Protein AF-A0A952RRU1-F1 (afdb_monomer_lite)

Sequence (116 aa):
MGDEDPDRGRRPGDLVLTGDAFGLGVSELVARGALDLVRRIGAEVVVLDSISALFNPRPPETIVRSLVFFLVNALEDRGLTVIITAEAPADYSRPTVLGAEDYVCDLVLVLRNVTP

Structure (mmCIF, N/CA/C/O backbone):
data_AF-A0A952RRU1-F1
#
_entry.id   AF-A0A952RRU1-F1
#
loop_
_atom_site.group_PDB
_atom_site.id
_atom_site.type_symbol
_atom_site.label_atom_id
_atom_site.label_alt_id
_atom_site.label_comp_id
_atom_site.label_asym_id
_atom_site.label_entity_id
_atom_site.label_seq_id
_atom_site.pdbx_PDB_ins_code
_atom_site.Cartn_x
_atom_site.Cartn_y
_atom_site.Cartn_z
_atom_site.occupancy
_atom_site.B_iso_or_equiv
_atom_site.auth_seq_id
_atom_site.auth_comp_id
_atom_site.auth_asym_id
_atom_site.auth_atom_id
_atom_site.pdbx_PDB_model_num
ATOM 1 N N . MET A 1 1 ? -30.679 14.210 -12.244 1.00 41.97 1 MET A N 1
ATOM 2 C CA . MET A 1 1 ? -29.237 14.471 -12.096 1.00 41.97 1 MET A CA 1
ATOM 3 C C . MET A 1 1 ? -28.989 14.479 -10.5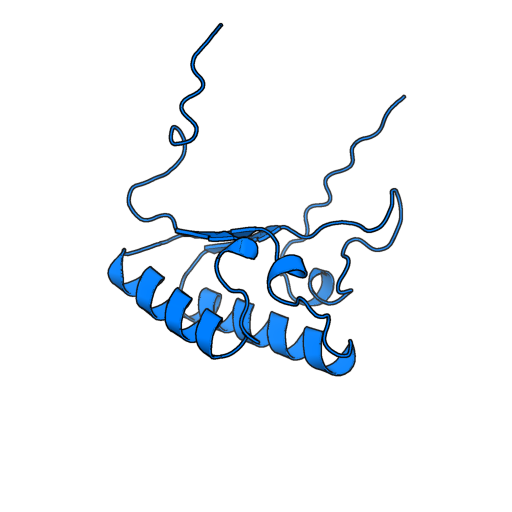98 1.00 41.97 1 MET A C 1
ATOM 5 O O . MET A 1 1 ? -29.318 15.467 -9.958 1.00 41.97 1 MET A O 1
ATOM 9 N N . GLY A 1 2 ? -28.688 13.314 -10.023 1.00 46.03 2 GLY A N 1
ATOM 10 C CA . GLY A 1 2 ? -28.492 13.191 -8.579 1.00 46.03 2 GLY A CA 1
ATOM 11 C C . GLY A 1 2 ? -27.144 13.792 -8.223 1.00 46.03 2 GLY A C 1
ATOM 12 O O . GLY A 1 2 ? -26.155 13.456 -8.863 1.00 46.03 2 GLY A O 1
ATOM 13 N N . ASP A 1 3 ? -27.150 14.714 -7.274 1.00 51.16 3 ASP A N 1
ATOM 14 C CA . ASP A 1 3 ? -25.955 15.261 -6.649 1.00 51.16 3 ASP A CA 1
ATOM 15 C C . ASP A 1 3 ? -25.338 14.127 -5.813 1.00 51.16 3 ASP A C 1
ATOM 17 O O . ASP A 1 3 ? -25.864 13.754 -4.760 1.00 51.16 3 ASP A O 1
ATOM 21 N N . GLU A 1 4 ? -24.327 13.454 -6.363 1.00 53.00 4 GLU A N 1
ATOM 22 C CA . GLU A 1 4 ? -23.562 12.450 -5.631 1.00 53.00 4 GLU A CA 1
ATOM 23 C C . GLU A 1 4 ? -22.577 13.193 -4.738 1.00 53.00 4 GLU A C 1
ATOM 25 O O . GLU A 1 4 ? -21.511 13.610 -5.178 1.00 53.00 4 GLU A O 1
ATOM 30 N N . ASP A 1 5 ? -22.981 13.396 -3.485 1.00 51.88 5 ASP A N 1
ATOM 31 C CA . ASP A 1 5 ? -22.107 13.886 -2.426 1.00 51.88 5 ASP A CA 1
ATOM 32 C C . ASP A 1 5 ? -20.862 12.974 -2.333 1.00 51.88 5 ASP A C 1
ATOM 34 O O . ASP A 1 5 ? -20.999 11.803 -1.950 1.00 51.88 5 ASP A O 1
ATOM 38 N N . PRO A 1 6 ? -19.659 13.463 -2.697 1.00 53.97 6 PRO A N 1
ATOM 39 C CA . PRO A 1 6 ? -18.444 12.652 -2.726 1.00 53.97 6 PRO A CA 1
ATOM 40 C C . PRO A 1 6 ? -18.001 12.203 -1.326 1.00 53.97 6 PRO A C 1
ATOM 42 O O . PRO A 1 6 ? -17.161 11.313 -1.210 1.00 53.97 6 PRO A O 1
ATOM 45 N N . ASP A 1 7 ? -18.574 12.779 -0.264 1.00 56.69 7 ASP A N 1
ATOM 46 C CA . ASP A 1 7 ? -18.197 12.516 1.128 1.00 56.69 7 ASP A CA 1
ATOM 47 C C . ASP A 1 7 ? -19.119 11.493 1.819 1.00 56.69 7 ASP A C 1
ATOM 49 O O . ASP A 1 7 ? -18.927 11.138 2.983 1.00 56.69 7 ASP A O 1
ATOM 53 N N . ARG A 1 8 ? -20.109 10.944 1.098 1.00 53.41 8 ARG A N 1
ATOM 54 C CA . ARG A 1 8 ? -21.177 10.085 1.649 1.00 53.41 8 ARG A CA 1
ATOM 55 C C . ARG A 1 8 ? -20.693 8.763 2.274 1.00 53.41 8 ARG A C 1
ATOM 57 O O . ARG A 1 8 ? -21.472 8.085 2.943 1.00 53.41 8 ARG A O 1
ATOM 64 N N . GLY A 1 9 ? -19.430 8.389 2.060 1.00 56.16 9 GLY A N 1
ATOM 65 C CA . GLY A 1 9 ? -18.788 7.206 2.645 1.00 56.16 9 GLY A CA 1
ATOM 66 C C . GLY A 1 9 ? -17.734 7.499 3.717 1.00 56.16 9 GLY A C 1
ATOM 67 O O . GLY A 1 9 ? -17.253 6.558 4.345 1.00 56.16 9 GLY A O 1
ATOM 68 N N . ARG A 1 10 ? -17.363 8.766 3.933 1.00 53.19 10 ARG A N 1
ATOM 69 C CA . ARG A 1 10 ? -16.255 9.134 4.815 1.00 53.19 10 ARG A CA 1
ATOM 70 C C . ARG A 1 10 ? -16.718 9.162 6.266 1.00 53.19 10 ARG A C 1
ATOM 72 O O . ARG A 1 10 ? -17.608 9.934 6.628 1.00 53.19 10 ARG A O 1
ATOM 79 N N . ARG A 1 11 ? -16.126 8.332 7.128 1.00 55.66 11 ARG A N 1
ATOM 80 C CA . ARG A 1 11 ? -16.368 8.452 8.569 1.00 55.66 11 ARG A CA 1
ATOM 81 C C . ARG A 1 11 ? -15.535 9.615 9.116 1.00 55.66 11 ARG A C 1
ATOM 83 O O . ARG A 1 11 ? -14.423 9.849 8.635 1.00 55.66 11 ARG A O 1
ATOM 90 N N . PRO A 1 12 ? -16.029 10.353 10.126 1.00 50.78 12 PRO A N 1
ATOM 91 C CA . PRO A 1 12 ? -15.203 11.310 10.855 1.00 50.78 12 PRO A CA 1
ATOM 92 C C . PRO A 1 12 ? -13.962 10.588 11.406 1.00 50.78 12 PRO A C 1
ATOM 94 O O . PRO A 1 12 ? -14.090 9.773 12.314 1.00 50.78 12 PRO A O 1
ATOM 97 N N . GLY A 1 13 ? -12.791 10.847 10.815 1.00 60.06 13 GLY A N 1
ATOM 98 C CA . GLY A 1 13 ? -11.528 10.182 11.157 1.00 60.06 13 GLY A CA 1
ATOM 99 C C . GLY A 1 13 ? -10.739 9.653 9.954 1.00 60.06 13 GLY A C 1
ATOM 100 O O . GLY A 1 13 ? -9.519 9.594 10.037 1.00 60.06 13 GLY A O 1
ATOM 101 N N . ASP A 1 14 ? -11.375 9.344 8.820 1.00 62.34 14 ASP A N 1
ATOM 102 C CA . ASP A 1 14 ? -10.683 8.695 7.692 1.00 62.34 14 ASP A CA 1
ATOM 103 C C . ASP A 1 14 ? -9.748 9.658 6.930 1.00 62.34 14 ASP A C 1
ATOM 105 O O . ASP A 1 14 ? -10.148 10.752 6.490 1.00 62.34 14 ASP A O 1
ATOM 109 N N . LEU A 1 15 ? -8.493 9.234 6.728 1.00 65.44 15 LEU A N 1
ATOM 110 C CA . LEU A 1 15 ? -7.478 10.011 6.012 1.00 65.44 15 LEU A CA 1
ATOM 111 C C . LEU A 1 15 ? -7.236 9.467 4.608 1.00 65.44 15 LEU A C 1
ATOM 113 O O . LEU A 1 15 ? -6.822 8.324 4.442 1.00 65.44 15 LEU A O 1
ATOM 117 N N . VAL A 1 16 ? -7.404 10.335 3.613 1.00 62.56 16 VAL A N 1
ATOM 118 C CA . VAL A 1 16 ? -6.995 10.084 2.230 1.00 62.56 16 VAL A CA 1
ATOM 119 C C . VAL A 1 16 ? -5.790 10.970 1.935 1.00 62.56 16 VAL A C 1
ATOM 121 O O . VAL A 1 16 ? -5.841 12.178 2.181 1.00 62.56 16 VAL A O 1
ATOM 124 N N . LEU A 1 17 ? -4.702 10.375 1.451 1.00 62.66 17 LEU A N 1
ATOM 125 C CA . LEU A 1 17 ? -3.491 11.077 1.036 1.00 62.66 17 LEU A CA 1
ATOM 126 C C . LEU A 1 17 ? -3.310 10.920 -0.472 1.00 62.66 17 LEU A C 1
ATOM 128 O O . LEU A 1 17 ? -3.132 9.801 -0.952 1.00 62.66 17 LEU A O 1
ATOM 132 N N . THR A 1 18 ? -3.309 12.048 -1.185 1.00 57.28 18 THR A N 1
ATOM 133 C CA . THR A 1 18 ? -3.140 12.107 -2.642 1.00 57.28 18 THR A CA 1
ATOM 134 C C . THR A 1 18 ? -1.797 12.734 -3.006 1.00 57.28 18 THR A C 1
ATOM 136 O O . THR A 1 18 ? -1.352 13.699 -2.380 1.00 57.28 18 THR A O 1
ATOM 139 N N . GLY A 1 19 ? -1.099 12.142 -3.980 1.00 49.88 19 GLY A N 1
ATOM 140 C CA . GLY A 1 19 ? 0.292 12.483 -4.305 1.00 49.88 19 GLY A CA 1
ATO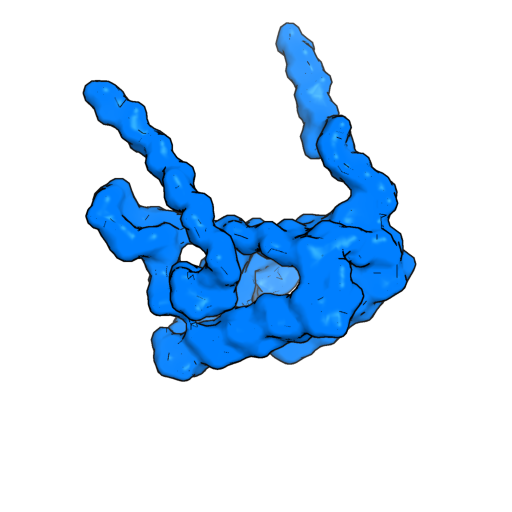M 141 C C . GLY A 1 19 ? 0.510 13.854 -4.959 1.00 49.88 19 GLY A C 1
ATOM 142 O O . GLY A 1 19 ? 1.646 14.318 -5.020 1.00 49.88 19 GLY A O 1
ATOM 143 N N . ASP A 1 20 ? -0.545 14.551 -5.385 1.00 47.03 20 ASP A N 1
ATOM 144 C CA . ASP A 1 20 ? -0.469 15.948 -5.837 1.00 47.03 20 ASP A CA 1
ATOM 145 C C . ASP A 1 20 ? -0.299 16.949 -4.676 1.00 47.03 20 ASP A C 1
ATOM 147 O O . ASP A 1 20 ? 0.153 18.076 -4.889 1.00 47.03 20 ASP A O 1
ATOM 151 N N . ALA A 1 21 ? -0.567 16.531 -3.436 1.00 43.84 21 ALA A N 1
ATOM 152 C CA . ALA A 1 21 ? -0.427 17.371 -2.250 1.00 43.84 21 ALA A CA 1
ATOM 153 C C . ALA A 1 21 ? 1.026 17.519 -1.751 1.00 43.84 21 ALA A C 1
ATOM 155 O O . ALA A 1 21 ? 1.302 18.396 -0.930 1.00 43.84 21 ALA A O 1
ATOM 156 N N . PHE A 1 22 ? 1.974 16.697 -2.226 1.00 45.16 22 PHE A N 1
ATOM 157 C CA . PHE A 1 22 ? 3.326 16.629 -1.654 1.00 45.16 22 PHE A CA 1
ATOM 158 C C . PHE A 1 22 ? 4.427 16.520 -2.718 1.00 45.16 22 PHE A C 1
ATOM 160 O O . PHE A 1 22 ? 5.125 15.517 -2.829 1.00 45.16 22 PHE A O 1
ATOM 167 N N . GLY A 1 23 ? 4.643 17.601 -3.469 1.00 41.38 23 GLY A N 1
ATOM 168 C CA . GLY A 1 23 ? 5.728 17.735 -4.452 1.00 41.38 23 GLY A CA 1
ATOM 169 C C . GLY A 1 23 ? 7.143 17.904 -3.870 1.00 41.38 23 GLY A C 1
ATOM 170 O O . GLY A 1 23 ? 7.891 18.748 -4.355 1.00 41.38 23 GLY A O 1
ATOM 171 N N . LEU A 1 24 ? 7.535 17.161 -2.829 1.00 39.25 24 LEU A N 1
ATOM 172 C CA . LEU A 1 24 ? 8.864 17.285 -2.208 1.00 39.25 24 LEU A CA 1
ATOM 173 C C . LEU A 1 24 ? 9.398 15.934 -1.726 1.00 39.25 24 LEU A C 1
ATOM 175 O O . LEU A 1 24 ? 9.016 15.525 -0.648 1.00 39.25 24 LEU A O 1
ATOM 179 N N . GLY A 1 25 ? 10.304 15.287 -2.473 1.00 50.75 25 GLY A N 1
ATOM 180 C CA . GLY A 1 25 ? 11.139 14.128 -2.074 1.00 50.75 25 GLY A CA 1
ATOM 181 C C . GLY A 1 25 ? 10.784 13.457 -0.737 1.00 50.75 25 GLY A C 1
ATOM 182 O O . GLY A 1 25 ? 11.374 13.760 0.301 1.00 50.75 25 GLY A O 1
ATOM 183 N N . VAL A 1 26 ? 9.785 12.572 -0.763 1.00 49.72 26 VAL A N 1
ATOM 184 C CA . VAL A 1 26 ? 8.963 12.239 0.405 1.00 49.72 26 VAL A CA 1
ATOM 185 C C . VAL A 1 26 ? 8.964 10.750 0.723 1.00 49.72 26 VAL A C 1
ATOM 187 O O . VAL A 1 26 ? 8.195 9.962 0.188 1.00 49.72 26 VAL A O 1
ATOM 190 N N . SER A 1 27 ? 9.779 10.355 1.693 1.00 52.59 27 SER A N 1
ATOM 191 C CA . SER A 1 27 ? 9.502 9.114 2.428 1.00 52.59 27 SER A CA 1
ATOM 192 C C . SER A 1 27 ? 9.505 9.361 3.926 1.00 52.59 27 SER A C 1
ATOM 194 O O . SER A 1 27 ? 8.574 8.951 4.605 1.00 52.59 27 SER A O 1
ATOM 196 N N . GLU A 1 28 ? 10.447 10.154 4.445 1.00 48.66 28 GLU A N 1
ATOM 197 C CA . GLU A 1 28 ? 10.484 10.458 5.879 1.00 48.66 28 GLU A CA 1
ATOM 198 C C . GLU A 1 28 ? 9.526 11.593 6.291 1.00 48.66 28 GLU A C 1
ATOM 200 O O . GLU A 1 28 ? 8.875 11.494 7.330 1.00 48.66 28 GLU A O 1
ATOM 205 N N . LEU A 1 29 ? 9.363 12.638 5.465 1.00 50.56 29 LEU A N 1
ATOM 206 C CA . LEU A 1 29 ? 8.448 13.751 5.761 1.00 50.56 29 LEU A CA 1
ATOM 207 C C . LEU A 1 29 ? 6.975 13.378 5.544 1.00 50.56 29 LEU A C 1
ATOM 209 O O . LEU A 1 29 ? 6.136 13.770 6.349 1.00 50.56 29 LEU A O 1
ATOM 213 N N . VAL A 1 30 ? 6.661 12.597 4.503 1.00 60.22 30 VAL A N 1
ATOM 214 C CA . VAL A 1 30 ? 5.291 12.109 4.261 1.00 60.22 30 VAL A CA 1
ATOM 215 C C . VAL A 1 30 ? 4.918 11.078 5.302 1.00 60.22 30 VAL A C 1
ATOM 217 O O . VAL A 1 30 ? 3.840 11.206 5.862 1.00 60.22 30 VAL A O 1
ATOM 220 N N . ALA A 1 31 ? 5.808 10.141 5.656 1.00 58.28 31 ALA A N 1
ATOM 221 C CA . ALA A 1 31 ? 5.533 9.237 6.764 1.00 58.28 31 ALA A CA 1
ATOM 222 C C . ALA A 1 31 ? 5.312 10.035 8.054 1.00 58.28 31 ALA A C 1
ATOM 224 O O . ALA A 1 31 ? 4.256 9.917 8.654 1.00 58.28 31 ALA A O 1
ATOM 225 N N . ARG A 1 32 ? 6.225 10.924 8.472 1.00 61.81 32 ARG A N 1
ATOM 226 C CA . ARG A 1 32 ? 6.030 11.685 9.722 1.00 61.81 32 ARG A CA 1
ATOM 227 C C . ARG A 1 32 ? 4.787 12.576 9.702 1.00 61.81 32 ARG A C 1
ATOM 229 O O . ARG A 1 32 ? 4.007 12.523 10.644 1.00 61.81 32 ARG A O 1
ATOM 236 N N . GLY A 1 33 ? 4.572 13.338 8.632 1.00 66.19 33 GLY A N 1
ATOM 237 C CA . GLY A 1 33 ? 3.413 14.219 8.487 1.00 66.19 33 GLY A CA 1
ATOM 238 C C . GLY A 1 33 ? 2.091 13.453 8.450 1.00 66.19 33 GLY A C 1
ATOM 239 O O . GLY A 1 33 ? 1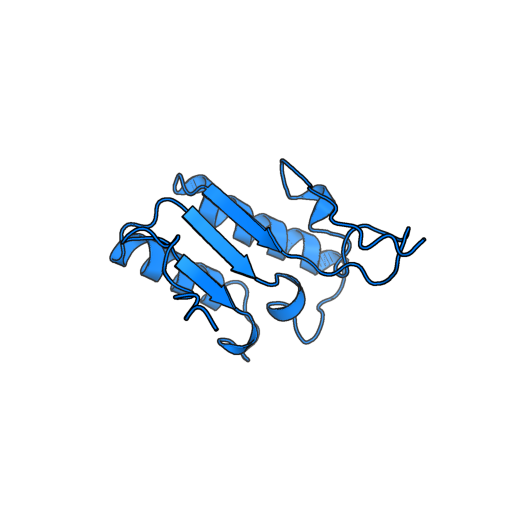.150 13.835 9.142 1.00 66.19 33 GLY A O 1
ATOM 240 N N . ALA A 1 34 ? 2.033 12.341 7.713 1.00 63.84 34 ALA A N 1
ATOM 241 C CA . ALA A 1 34 ? 0.877 11.451 7.693 1.00 63.84 34 ALA A CA 1
ATOM 242 C C . ALA A 1 34 ? 0.635 10.832 9.069 1.00 63.84 34 ALA A C 1
ATOM 244 O O . ALA A 1 34 ? -0.481 10.877 9.566 1.00 63.84 34 ALA A O 1
ATOM 245 N N . LEU A 1 35 ? 1.670 10.304 9.723 1.00 65.94 35 LEU A N 1
ATOM 246 C CA . LEU A 1 35 ? 1.549 9.637 11.022 1.00 65.94 35 LEU A CA 1
ATOM 247 C C . LEU A 1 35 ? 1.115 10.616 12.125 1.00 65.94 35 LEU A C 1
ATOM 249 O O . LEU A 1 35 ? 0.299 10.256 12.975 1.00 65.94 35 LEU A O 1
ATOM 253 N N . ASP A 1 36 ? 1.620 11.852 12.108 1.00 71.25 36 ASP A N 1
ATOM 254 C CA . ASP A 1 36 ? 1.200 12.907 13.035 1.00 71.25 36 ASP A CA 1
ATOM 255 C C . ASP A 1 36 ? -0.243 13.349 12.760 1.00 71.25 36 ASP A C 1
ATOM 257 O O . ASP A 1 36 ? -1.028 13.546 13.692 1.00 71.25 36 ASP A O 1
ATOM 261 N N . LEU A 1 37 ? -0.622 13.456 11.483 1.00 68.12 37 LEU A N 1
ATOM 262 C CA . LEU A 1 37 ? -1.979 13.799 11.075 1.00 68.12 37 LEU A CA 1
ATOM 263 C C . LEU A 1 37 ? -2.979 12.711 11.476 1.00 68.12 37 LEU A C 1
ATOM 265 O O . LEU A 1 37 ? -3.987 13.041 12.094 1.00 68.12 37 LEU A O 1
ATOM 269 N N . VAL A 1 38 ? -2.669 11.440 11.206 1.00 71.44 38 VAL A N 1
ATOM 270 C CA . VAL A 1 38 ? -3.475 10.268 11.582 1.00 71.44 38 VAL A CA 1
ATOM 271 C C . VAL A 1 38 ? -3.729 10.238 13.085 1.00 71.44 38 VAL A C 1
ATOM 273 O O . VAL A 1 38 ? -4.872 10.093 13.516 1.00 71.44 38 VAL A O 1
ATOM 276 N N . ARG A 1 39 ? -2.688 10.450 13.900 1.00 71.19 39 ARG A N 1
ATOM 277 C CA . ARG A 1 39 ? -2.837 10.512 15.361 1.00 71.19 39 ARG A CA 1
ATOM 278 C C . ARG A 1 39 ? -3.738 11.657 15.803 1.00 71.19 39 ARG A C 1
ATOM 280 O O . ARG A 1 39 ? -4.534 11.486 16.718 1.00 71.19 39 ARG A O 1
ATOM 287 N N . ARG A 1 40 ? -3.607 12.826 15.172 1.00 72.38 40 ARG A N 1
ATOM 288 C CA . ARG A 1 40 ? -4.376 14.021 15.536 1.00 72.38 40 ARG A CA 1
ATOM 289 C C . ARG A 1 40 ? -5.863 13.886 15.213 1.00 72.38 40 ARG A C 1
ATOM 291 O O . ARG A 1 40 ? -6.681 14.426 15.948 1.00 72.38 40 ARG A O 1
ATOM 298 N N . ILE A 1 41 ? -6.197 13.213 14.116 1.00 77.00 41 ILE A N 1
ATOM 299 C CA . ILE A 1 41 ? -7.586 13.042 13.662 1.00 77.00 41 ILE A CA 1
ATOM 300 C C . ILE A 1 41 ? -8.235 11.756 14.185 1.00 77.00 41 ILE A C 1
ATOM 302 O O . ILE A 1 41 ? -9.444 11.609 14.048 1.00 77.00 41 ILE A O 1
ATOM 306 N N . GLY A 1 42 ? -7.455 10.851 14.786 1.00 79.62 42 GLY A N 1
ATOM 307 C CA . GLY A 1 42 ? -7.950 9.567 15.279 1.00 79.62 42 GLY A CA 1
ATOM 308 C C . GLY A 1 42 ? -8.355 8.618 14.152 1.00 79.62 42 GLY A C 1
ATOM 309 O O . GLY A 1 42 ? -9.378 7.954 14.271 1.00 79.62 42 GLY A O 1
ATOM 310 N N . ALA A 1 43 ? -7.593 8.588 13.053 1.00 83.31 43 ALA A N 1
ATOM 311 C CA . ALA A 1 43 ? -7.919 7.713 11.930 1.00 83.31 43 ALA A CA 1
ATOM 312 C C . ALA A 1 43 ? -7.757 6.239 12.312 1.00 83.31 43 ALA A C 1
ATOM 314 O O . ALA A 1 43 ? -6.769 5.871 12.945 1.00 83.31 43 ALA A O 1
ATOM 315 N N . GLU A 1 44 ? -8.694 5.404 11.870 1.00 86.44 44 GLU A N 1
ATOM 316 C CA . GLU A 1 44 ? -8.594 3.937 11.927 1.00 86.44 44 GLU A CA 1
ATOM 317 C C . GLU A 1 44 ? -8.172 3.359 10.565 1.00 86.44 44 GLU A C 1
ATOM 319 O O . GLU A 1 44 ? -7.561 2.290 10.489 1.00 86.44 44 GLU A O 1
ATOM 324 N N . VAL A 1 45 ? -8.465 4.096 9.485 1.00 87.69 45 VAL A N 1
ATOM 325 C CA . VAL A 1 45 ? -8.178 3.724 8.098 1.00 87.69 45 VAL A CA 1
ATOM 326 C C . VAL A 1 45 ? -7.428 4.853 7.391 1.00 87.69 45 VAL A C 1
ATOM 328 O O . VAL A 1 45 ? -7.771 6.033 7.518 1.00 87.69 45 VAL A O 1
ATOM 331 N N . VAL A 1 46 ? -6.406 4.481 6.620 1.00 85.44 46 VAL A N 1
ATOM 332 C CA . VAL A 1 46 ? -5.647 5.376 5.743 1.00 85.44 46 VAL A CA 1
ATOM 333 C C . VAL A 1 46 ? -5.732 4.872 4.311 1.00 85.44 46 VAL A C 1
ATOM 335 O O . VAL A 1 46 ? -5.418 3.716 4.040 1.00 85.44 46 VAL A O 1
ATOM 338 N N . VAL A 1 47 ? -6.108 5.755 3.389 1.00 87.94 47 VAL A N 1
ATOM 339 C CA . VAL A 1 47 ? -6.082 5.495 1.948 1.00 87.94 47 VAL A CA 1
ATOM 340 C C . VAL A 1 47 ? -4.946 6.301 1.315 1.00 87.94 47 VAL A C 1
ATOM 342 O O . VAL A 1 47 ? -4.927 7.528 1.409 1.00 87.94 47 VAL A O 1
ATOM 345 N N . LEU A 1 48 ? -3.993 5.619 0.683 1.00 84.75 48 LEU A N 1
ATOM 346 C CA . LEU A 1 48 ? -2.909 6.212 -0.101 1.00 84.75 48 LEU A CA 1
ATOM 347 C C . LEU A 1 48 ? -3.262 6.109 -1.589 1.00 84.75 48 LEU A C 1
ATOM 349 O O . LEU A 1 48 ? -3.225 5.010 -2.142 1.00 84.75 48 LEU A O 1
ATOM 353 N N . ASP A 1 49 ? -3.601 7.230 -2.229 1.00 84.69 49 ASP A N 1
ATOM 354 C CA . ASP A 1 49 ? -4.115 7.256 -3.604 1.00 84.69 49 ASP A CA 1
ATOM 355 C C . ASP A 1 49 ? -3.418 8.314 -4.485 1.00 84.69 49 ASP A C 1
ATOM 357 O O . ASP A 1 49 ? -3.745 9.491 -4.411 1.00 84.69 49 ASP A O 1
ATOM 361 N N . SER A 1 50 ? -2.425 8.004 -5.319 1.00 80.25 50 SER A N 1
ATOM 362 C CA . SER A 1 50 ? -1.789 6.707 -5.551 1.00 80.25 50 SER A CA 1
ATOM 363 C C . SER A 1 50 ? -0.366 6.662 -5.011 1.00 80.25 50 SER A C 1
ATOM 365 O O . SER A 1 50 ? 0.337 7.672 -4.897 1.00 80.25 50 SER A O 1
ATOM 367 N N . ILE A 1 51 ? 0.097 5.453 -4.706 1.00 80.69 51 ILE A N 1
ATOM 368 C CA . ILE A 1 51 ? 1.472 5.227 -4.262 1.00 80.69 51 ILE A CA 1
ATOM 369 C C . ILE A 1 51 ? 2.488 5.661 -5.322 1.00 80.69 51 ILE A C 1
ATOM 371 O O . ILE A 1 51 ? 3.522 6.222 -4.972 1.00 80.69 51 ILE A O 1
ATOM 375 N N . SER A 1 52 ? 2.186 5.498 -6.614 1.00 77.88 52 SER A N 1
ATOM 376 C CA . SER A 1 52 ? 3.073 5.925 -7.702 1.00 77.88 52 SER A CA 1
ATOM 377 C C . SER A 1 52 ? 3.322 7.430 -7.676 1.00 77.88 52 SER A C 1
ATOM 379 O O . SER A 1 52 ? 4.448 7.869 -7.914 1.00 77.88 52 SER A O 1
ATOM 381 N N . ALA A 1 53 ? 2.295 8.223 -7.353 1.00 77.06 53 ALA A N 1
ATOM 382 C CA . ALA A 1 53 ? 2.408 9.673 -7.283 1.00 77.06 53 ALA A CA 1
ATOM 383 C C . ALA A 1 53 ? 3.317 10.139 -6.129 1.00 77.06 53 ALA A C 1
ATOM 385 O O . ALA A 1 53 ? 4.023 11.136 -6.278 1.00 77.06 53 ALA A O 1
ATOM 386 N N . LEU A 1 54 ? 3.380 9.389 -5.020 1.00 75.94 54 LEU A N 1
ATOM 387 C CA . LEU A 1 54 ? 4.288 9.678 -3.899 1.00 75.94 54 LEU A CA 1
ATOM 388 C C . LEU A 1 54 ? 5.772 9.509 -4.263 1.00 75.94 54 LEU A C 1
ATOM 390 O O . LEU A 1 54 ? 6.639 10.124 -3.642 1.00 75.94 54 LEU A O 1
ATOM 394 N N . PHE A 1 55 ? 6.074 8.707 -5.283 1.00 74.81 55 PHE A N 1
ATOM 395 C CA . PHE A 1 55 ? 7.432 8.427 -5.742 1.00 74.81 55 PHE A CA 1
ATOM 396 C C . PHE A 1 55 ? 7.735 9.104 -7.083 1.00 74.81 55 PHE A C 1
ATOM 398 O O . PHE A 1 55 ? 8.342 8.494 -7.955 1.00 74.81 55 PHE A O 1
ATOM 405 N N . ASN A 1 56 ? 7.334 10.364 -7.267 1.00 71.38 56 ASN A N 1
ATOM 406 C CA . ASN A 1 56 ? 7.641 11.142 -8.470 1.00 71.38 56 ASN A CA 1
ATOM 407 C C . ASN A 1 56 ? 8.646 12.280 -8.160 1.00 71.38 56 ASN A C 1
ATOM 409 O O . ASN A 1 56 ? 8.328 13.152 -7.350 1.00 71.38 56 ASN A O 1
ATOM 413 N N . PRO A 1 57 ? 9.845 12.325 -8.781 1.00 70.81 57 PRO A N 1
ATOM 414 C CA . PRO A 1 57 ? 10.376 11.392 -9.778 1.00 70.81 57 PRO A CA 1
ATOM 415 C C . PRO A 1 57 ? 10.728 10.021 -9.190 1.00 70.81 57 PRO A C 1
ATOM 417 O O . PRO A 1 57 ? 11.152 9.910 -8.039 1.00 70.81 57 PRO A O 1
ATOM 420 N N . ARG A 1 58 ? 10.588 8.979 -10.020 1.00 75.50 58 ARG A N 1
ATOM 421 C CA . ARG A 1 58 ? 10.765 7.577 -9.618 1.00 75.50 58 ARG A CA 1
ATOM 422 C C . ARG A 1 58 ? 12.183 7.297 -9.099 1.00 75.50 58 ARG A C 1
ATOM 424 O O . ARG A 1 58 ? 13.134 7.447 -9.870 1.00 75.50 58 ARG A O 1
ATOM 431 N N . PRO A 1 59 ? 12.346 6.835 -7.841 1.00 74.31 59 PRO A N 1
ATOM 432 C CA . PRO A 1 59 ? 13.635 6.373 -7.339 1.00 74.31 59 PRO A CA 1
ATOM 433 C C . PRO A 1 59 ? 14.068 5.058 -8.012 1.00 74.31 59 PRO A C 1
ATOM 435 O O . PRO A 1 59 ? 13.244 4.357 -8.606 1.00 74.31 59 PRO A O 1
ATOM 438 N N . PRO A 1 60 ? 15.345 4.657 -7.875 1.00 80.31 60 PRO A N 1
ATOM 439 C CA . PRO A 1 60 ? 15.803 3.333 -8.291 1.00 80.31 60 PRO A CA 1
ATOM 440 C C . PRO A 1 60 ? 14.977 2.208 -7.648 1.00 80.31 60 PRO A C 1
ATOM 442 O O . PRO A 1 60 ? 14.698 2.254 -6.450 1.00 80.31 60 PRO A O 1
ATOM 445 N N . GLU A 1 61 ? 14.640 1.168 -8.416 1.00 76.44 61 GLU A N 1
ATOM 446 C CA . GLU A 1 61 ? 13.804 0.031 -7.976 1.00 76.44 61 GLU A CA 1
ATOM 447 C C . GLU A 1 61 ? 14.321 -0.627 -6.684 1.00 76.44 61 GLU A C 1
ATOM 449 O O . GLU A 1 61 ? 13.543 -0.957 -5.788 1.00 76.44 61 GLU A O 1
ATOM 454 N N . THR A 1 62 ? 15.647 -0.719 -6.539 1.00 74.50 62 THR A N 1
ATOM 455 C CA . THR A 1 62 ? 16.323 -1.262 -5.350 1.00 74.50 62 THR A CA 1
ATOM 456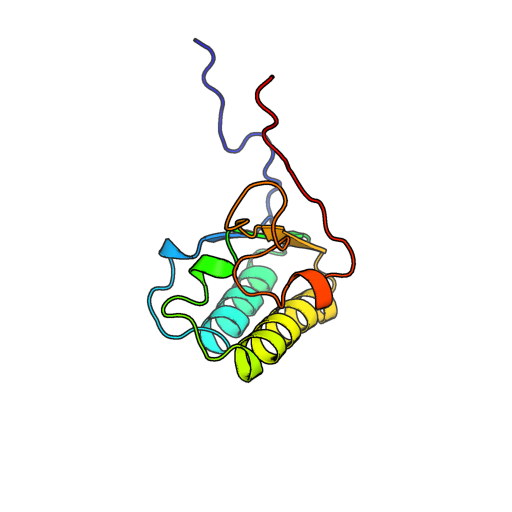 C C . THR A 1 62 ? 16.026 -0.488 -4.065 1.00 74.50 62 THR A C 1
ATOM 458 O O . THR A 1 62 ? 16.107 -1.058 -2.979 1.00 74.50 62 THR A O 1
ATOM 461 N N . ILE A 1 63 ? 15.680 0.797 -4.172 1.00 79.19 63 ILE A N 1
ATOM 462 C CA . ILE A 1 63 ? 15.367 1.673 -3.040 1.00 79.19 63 ILE A CA 1
ATOM 463 C C . ILE A 1 63 ? 13.852 1.750 -2.827 1.00 79.19 63 ILE A C 1
ATOM 465 O O . ILE A 1 63 ? 13.402 1.712 -1.683 1.00 79.19 63 ILE A O 1
ATOM 469 N N . VAL A 1 64 ? 13.063 1.807 -3.907 1.00 79.94 64 VAL A N 1
ATOM 470 C CA . VAL A 1 64 ? 11.598 1.962 -3.838 1.00 79.94 64 VAL A CA 1
ATOM 471 C C . VAL A 1 64 ? 10.951 0.886 -2.976 1.00 79.94 64 VAL A C 1
ATOM 473 O O . VAL A 1 64 ? 10.129 1.207 -2.124 1.00 79.94 64 VAL A O 1
ATOM 476 N N . ARG A 1 65 ? 11.375 -0.374 -3.120 1.00 81.88 65 ARG A N 1
ATOM 477 C CA . ARG A 1 65 ? 10.844 -1.474 -2.307 1.00 81.88 65 ARG A CA 1
ATOM 478 C C . ARG A 1 65 ? 11.016 -1.238 -0.810 1.00 81.88 65 ARG A C 1
ATOM 480 O O . ARG A 1 65 ? 10.071 -1.434 -0.054 1.00 81.88 65 ARG A O 1
ATOM 487 N N . SER A 1 66 ? 12.196 -0.793 -0.390 1.00 82.94 66 SER A N 1
ATOM 488 C CA . SER A 1 66 ? 12.463 -0.489 1.015 1.00 82.94 66 SER A CA 1
ATOM 489 C C . SER A 1 66 ? 11.615 0.686 1.496 1.00 82.94 66 SER A C 1
ATOM 491 O O . SER A 1 66 ? 11.072 0.630 2.591 1.00 82.94 66 SER A O 1
ATOM 493 N N . LEU A 1 67 ? 11.455 1.731 0.680 1.00 79.94 67 LEU A N 1
ATOM 494 C CA . LEU A 1 67 ? 10.667 2.909 1.051 1.00 79.94 67 LEU A CA 1
ATOM 495 C C . LEU A 1 67 ? 9.174 2.593 1.192 1.00 79.94 67 LEU A C 1
ATOM 497 O O . LEU A 1 67 ? 8.567 3.002 2.180 1.00 79.94 67 LEU A O 1
ATOM 501 N N . VAL A 1 68 ? 8.602 1.836 0.250 1.00 82.06 68 VAL A N 1
ATOM 502 C CA . VAL A 1 68 ? 7.212 1.364 0.330 1.00 82.06 68 VAL A CA 1
ATOM 503 C C . VAL A 1 68 ? 7.040 0.479 1.564 1.00 82.06 68 VAL A C 1
ATOM 505 O O . VAL A 1 68 ? 6.145 0.726 2.364 1.00 82.06 68 VAL A O 1
ATOM 508 N N . PHE A 1 69 ? 7.948 -0.476 1.790 1.00 84.75 69 PHE A N 1
ATOM 509 C CA . PHE A 1 69 ? 7.926 -1.330 2.979 1.00 84.75 69 PHE A CA 1
ATOM 510 C C . PHE A 1 69 ? 7.952 -0.524 4.282 1.00 84.75 69 PHE A C 1
ATOM 512 O O . PHE A 1 69 ? 7.129 -0.761 5.162 1.00 84.75 69 PHE A O 1
ATOM 519 N N . PHE A 1 70 ? 8.854 0.450 4.416 1.00 84.19 70 PHE A N 1
ATOM 520 C CA . PHE A 1 70 ? 8.930 1.270 5.625 1.00 84.19 70 PHE A CA 1
ATOM 521 C C . PHE A 1 70 ? 7.685 2.133 5.836 1.00 84.19 70 PHE A C 1
ATOM 523 O O . PHE A 1 70 ? 7.241 2.271 6.973 1.00 84.19 70 PHE A O 1
ATOM 530 N N . LEU A 1 71 ? 7.119 2.706 4.772 1.00 82.00 71 LEU A N 1
ATOM 531 C CA . LEU A 1 71 ? 5.903 3.514 4.861 1.00 82.00 71 LEU A CA 1
ATOM 532 C C . LEU A 1 71 ? 4.708 2.677 5.330 1.00 82.00 71 LEU A C 1
ATOM 534 O O . LEU A 1 71 ? 4.013 3.082 6.261 1.00 82.00 71 LEU A O 1
ATOM 538 N N . VAL A 1 72 ? 4.493 1.522 4.696 1.00 83.88 72 VAL A N 1
ATOM 539 C CA . VAL A 1 72 ? 3.358 0.636 4.981 1.00 83.88 72 VAL A CA 1
ATOM 540 C C . VAL A 1 72 ? 3.452 0.079 6.398 1.00 83.88 72 VAL A C 1
ATOM 542 O O . VAL A 1 72 ? 2.546 0.321 7.193 1.00 83.88 72 VAL A O 1
ATOM 545 N N . ASN A 1 73 ? 4.595 -0.505 6.778 1.00 85.62 73 ASN A N 1
ATOM 546 C CA . ASN A 1 73 ? 4.772 -1.024 8.139 1.00 85.62 73 ASN A CA 1
ATOM 547 C C . ASN A 1 73 ? 4.651 0.073 9.199 1.00 85.62 73 ASN A C 1
ATOM 549 O O . ASN A 1 73 ? 4.083 -0.157 10.257 1.00 85.62 73 ASN A O 1
ATOM 553 N N . ALA A 1 74 ? 5.138 1.294 8.944 1.00 83.25 74 ALA A N 1
ATOM 554 C CA . ALA A 1 74 ? 5.008 2.369 9.926 1.00 83.25 74 ALA A CA 1
ATOM 555 C C . ALA A 1 74 ? 3.541 2.752 10.200 1.00 83.25 74 ALA A C 1
ATOM 557 O O . ALA A 1 74 ? 3.222 3.193 11.312 1.00 83.25 74 ALA A O 1
ATOM 558 N N . LEU A 1 75 ? 2.662 2.622 9.205 1.00 83.31 75 LEU A N 1
ATOM 559 C CA . LEU A 1 75 ? 1.225 2.836 9.358 1.00 83.31 75 LEU A CA 1
ATOM 560 C C . LEU A 1 75 ? 0.567 1.637 10.062 1.00 83.31 75 LEU A C 1
ATOM 562 O O . LEU A 1 75 ? -0.164 1.834 11.033 1.00 83.31 75 LEU A O 1
ATOM 566 N N . GLU A 1 76 ? 0.888 0.414 9.642 1.00 85.75 76 GLU A N 1
ATOM 567 C CA . GLU A 1 76 ? 0.363 -0.831 10.224 1.00 85.75 76 GLU A CA 1
ATOM 568 C C . GLU A 1 76 ? 0.771 -1.021 11.695 1.00 85.75 76 GLU A C 1
ATOM 570 O O . GLU A 1 76 ? -0.080 -1.325 12.530 1.00 85.75 76 GLU A O 1
ATOM 575 N N . ASP A 1 77 ? 2.023 -0.715 12.062 1.00 86.06 77 ASP A N 1
ATOM 576 C CA . ASP A 1 77 ? 2.548 -0.758 13.442 1.00 86.06 77 ASP A CA 1
ATOM 577 C C . ASP A 1 77 ? 1.769 0.150 14.412 1.00 86.06 77 ASP A C 1
ATOM 579 O O . ASP A 1 77 ? 1.884 0.037 15.635 1.00 86.06 77 ASP A O 1
ATOM 583 N N . ARG A 1 78 ? 0.982 1.094 13.885 1.00 81.75 78 ARG A N 1
ATOM 584 C CA . ARG A 1 78 ? 0.111 1.982 14.668 1.00 81.75 78 ARG A CA 1
ATOM 585 C C . ARG A 1 78 ? -1.334 1.493 14.752 1.00 81.75 78 ARG A C 1
ATOM 587 O O . ARG A 1 78 ? -2.162 2.210 15.308 1.00 81.75 78 ARG A O 1
ATOM 594 N N . GLY A 1 79 ? -1.624 0.296 14.250 1.00 85.50 79 GLY A N 1
ATOM 595 C CA . GLY A 1 79 ? -2.953 -0.312 14.262 1.00 85.50 79 GLY A CA 1
ATOM 596 C C . GLY A 1 79 ? -3.895 0.237 13.190 1.00 85.50 79 GLY A C 1
ATOM 597 O O . GLY A 1 79 ? -5.107 0.112 13.337 1.00 85.50 79 GLY A O 1
ATOM 598 N N . LEU A 1 80 ? -3.357 0.870 12.145 1.00 86.94 80 LEU A N 1
ATOM 599 C CA . LEU A 1 80 ? -4.150 1.428 11.052 1.00 86.94 80 LEU A CA 1
ATOM 600 C C . LEU A 1 80 ? -4.420 0.370 9.990 1.00 86.94 80 LEU A C 1
ATOM 602 O O . LEU A 1 80 ? -3.529 -0.397 9.631 1.00 86.94 80 LEU A O 1
ATOM 606 N N . THR A 1 81 ? -5.621 0.395 9.420 1.00 90.25 81 THR A N 1
ATOM 607 C CA . THR A 1 81 ? -5.892 -0.308 8.162 1.00 90.25 81 THR A CA 1
ATOM 608 C C . THR A 1 81 ? -5.410 0.557 7.004 1.00 90.25 81 THR A C 1
ATOM 610 O O . THR A 1 81 ? -5.845 1.701 6.873 1.00 90.25 81 THR A O 1
ATOM 613 N N . VAL A 1 82 ? -4.528 0.031 6.156 1.00 88.62 82 VAL A N 1
ATOM 614 C CA . VAL A 1 82 ? -3.960 0.781 5.028 1.00 88.62 82 VAL A CA 1
ATOM 615 C C . VAL A 1 82 ? -4.521 0.247 3.714 1.00 88.62 82 VAL A C 1
ATOM 617 O O . VAL A 1 82 ? -4.423 -0.940 3.420 1.00 88.62 82 VAL A O 1
ATOM 620 N N . ILE A 1 83 ? -5.102 1.134 2.909 1.00 91.19 83 ILE A N 1
ATOM 621 C CA . ILE A 1 83 ? -5.516 0.856 1.533 1.00 91.19 83 ILE A CA 1
ATOM 622 C C . ILE A 1 83 ? -4.603 1.653 0.615 1.00 91.19 83 ILE A C 1
ATOM 624 O O . ILE A 1 83 ? -4.421 2.853 0.803 1.00 91.19 83 ILE A O 1
ATOM 628 N N . ILE A 1 84 ? -4.033 0.995 -0.387 1.00 88.62 84 ILE A N 1
ATOM 629 C CA . ILE A 1 84 ? -3.097 1.611 -1.323 1.00 88.62 84 ILE A CA 1
ATOM 630 C C . ILE A 1 84 ? -3.638 1.420 -2.730 1.00 88.62 84 ILE A C 1
ATOM 632 O O . ILE A 1 84 ? -3.959 0.296 -3.117 1.00 88.62 84 ILE A O 1
ATOM 636 N N . THR A 1 85 ? -3.719 2.500 -3.502 1.00 89.56 85 THR A N 1
ATOM 637 C CA . THR A 1 85 ? -3.968 2.409 -4.940 1.00 89.56 85 THR A CA 1
ATOM 638 C C . THR A 1 85 ? -2.638 2.511 -5.685 1.00 89.56 85 THR A C 1
ATOM 640 O O . THR A 1 85 ? -1.731 3.266 -5.318 1.00 89.56 85 THR A O 1
ATOM 643 N N . ALA A 1 86 ? -2.515 1.713 -6.737 1.00 86.44 86 ALA A N 1
ATOM 644 C CA . ALA A 1 86 ? -1.398 1.746 -7.662 1.00 86.44 86 ALA A CA 1
ATOM 645 C C . ALA A 1 86 ? -1.944 1.575 -9.075 1.00 86.44 86 ALA A C 1
ATOM 647 O O . ALA A 1 86 ? -2.864 0.789 -9.313 1.00 86.44 86 ALA A O 1
ATOM 648 N N . GLU A 1 87 ? -1.372 2.307 -10.018 1.00 85.06 87 GLU A N 1
ATOM 649 C CA . GLU A 1 87 ? -1.697 2.162 -11.423 1.00 85.06 87 G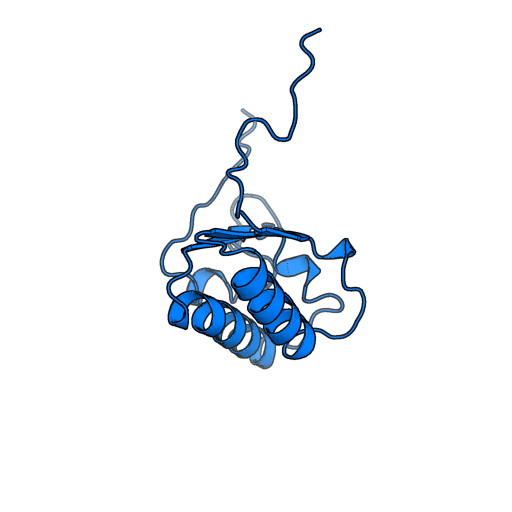LU A CA 1
ATOM 650 C C . GLU A 1 87 ? -1.017 0.909 -11.990 1.00 85.06 87 GLU A C 1
ATOM 652 O O . GLU A 1 87 ? 0.089 0.526 -11.592 1.00 85.06 87 GLU A O 1
ATOM 657 N N . ALA A 1 88 ? -1.670 0.281 -12.965 1.00 83.19 88 ALA A N 1
ATOM 658 C CA . ALA A 1 88 ? -1.050 -0.733 -13.803 1.00 83.19 88 ALA A CA 1
ATOM 659 C C . ALA A 1 88 ? -0.587 -0.071 -15.113 1.00 83.19 88 ALA A C 1
ATOM 661 O O . ALA A 1 88 ? -1.350 0.691 -15.709 1.00 83.19 88 ALA A O 1
ATOM 662 N N . PRO A 1 89 ? 0.637 -0.347 -15.596 1.00 75.38 89 PRO A N 1
ATOM 663 C CA . PRO A 1 89 ? 1.147 0.283 -16.812 1.00 75.38 89 PRO A CA 1
ATOM 664 C C . PRO A 1 89 ? 0.427 -0.185 -18.087 1.00 75.38 89 PRO A C 1
ATOM 666 O O . PRO A 1 89 ? 0.406 0.551 -19.070 1.00 75.38 89 PRO A O 1
ATOM 669 N N . ALA A 1 90 ? -0.142 -1.395 -18.094 1.00 75.31 90 ALA A N 1
ATOM 670 C CA . ALA A 1 90 ? -0.949 -1.911 -19.194 1.00 75.31 90 ALA A CA 1
ATOM 671 C C . ALA A 1 90 ? -1.902 -3.029 -18.733 1.00 75.31 90 ALA A C 1
ATOM 673 O O . ALA A 1 90 ? -1.729 -3.645 -17.675 1.00 75.31 90 ALA A O 1
ATOM 674 N N . ASP A 1 91 ? -2.885 -3.345 -19.575 1.00 68.94 91 ASP A N 1
ATOM 675 C CA . ASP A 1 91 ? -3.712 -4.533 -19.388 1.00 68.94 91 ASP A CA 1
ATOM 676 C C . ASP A 1 91 ? -2.857 -5.805 -19.471 1.00 68.94 91 ASP A C 1
ATOM 678 O O . ASP A 1 91 ? -1.952 -5.930 -20.294 1.00 68.94 91 ASP A O 1
ATOM 682 N N . TYR A 1 92 ? -3.139 -6.763 -18.584 1.00 62.38 92 TYR A N 1
ATOM 683 C CA . TYR A 1 92 ? -2.419 -8.038 -18.463 1.00 62.38 92 TYR A CA 1
ATOM 684 C C . TYR A 1 92 ? -0.884 -7.919 -18.305 1.00 62.38 92 TYR A C 1
ATOM 686 O O . TYR A 1 92 ? -0.157 -8.854 -18.634 1.00 62.38 92 TYR A O 1
ATOM 694 N N . SER A 1 93 ? -0.382 -6.804 -17.756 1.00 68.75 93 SER A N 1
ATOM 695 C CA . SER A 1 93 ? 1.030 -6.634 -17.385 1.00 68.75 93 SER A CA 1
ATOM 696 C C . SER A 1 93 ? 1.302 -6.930 -15.905 1.00 68.75 93 SER A C 1
ATOM 698 O O . SER A 1 93 ? 0.437 -7.446 -15.190 1.00 68.75 93 SER A O 1
ATOM 700 N N . ARG A 1 94 ? 2.505 -6.554 -15.428 1.00 70.12 94 ARG A N 1
ATOM 701 C CA . ARG A 1 94 ? 2.789 -6.466 -13.988 1.00 70.12 94 ARG A CA 1
ATOM 702 C C . ARG A 1 94 ? 1.690 -5.658 -13.278 1.00 70.12 94 ARG A C 1
ATOM 704 O O . ARG A 1 94 ? 1.190 -4.707 -13.887 1.00 70.12 94 ARG A O 1
ATOM 711 N N . PRO A 1 95 ? 1.325 -6.025 -12.034 1.00 66.81 95 PRO A N 1
ATOM 712 C CA . PRO A 1 95 ? 0.184 -5.422 -11.351 1.00 66.81 95 PRO A CA 1
ATOM 713 C C . PRO A 1 95 ? 0.379 -3.939 -11.028 1.00 66.81 95 PRO A C 1
ATOM 715 O O . PRO A 1 95 ? -0.609 -3.221 -10.944 1.00 66.81 95 PRO A O 1
ATOM 718 N N . THR A 1 96 ? 1.625 -3.483 -10.859 1.00 73.50 96 THR A N 1
ATOM 719 C CA . THR A 1 96 ? 1.927 -2.130 -10.375 1.00 73.50 96 THR A CA 1
ATOM 720 C C . THR A 1 96 ? 3.044 -1.453 -11.167 1.00 73.50 96 THR A C 1
ATOM 722 O O . THR A 1 96 ? 3.911 -2.114 -11.753 1.00 73.50 96 THR A O 1
ATOM 725 N N . VAL A 1 97 ? 3.039 -0.113 -11.183 1.00 72.44 97 VAL A N 1
ATOM 726 C CA . VAL A 1 97 ? 4.096 0.689 -11.816 1.00 72.44 97 VAL A CA 1
ATOM 727 C C . VAL A 1 97 ? 5.431 0.513 -11.096 1.00 72.44 97 VAL A C 1
ATOM 729 O O . VAL A 1 97 ? 6.446 0.330 -11.778 1.00 72.44 97 VAL A O 1
ATOM 732 N N . LEU A 1 98 ? 5.483 0.565 -9.757 1.00 73.62 98 LEU A N 1
ATOM 733 C CA . LEU A 1 98 ? 6.767 0.540 -9.050 1.00 73.62 98 LEU A CA 1
ATOM 734 C C . LEU A 1 98 ? 7.376 -0.865 -8.948 1.00 73.62 98 LEU A C 1
ATOM 736 O O . LEU A 1 98 ? 8.594 -0.967 -8.791 1.00 73.62 98 LEU A O 1
ATOM 740 N N . GLY A 1 99 ? 6.572 -1.919 -9.124 1.00 72.62 99 GLY A N 1
ATOM 741 C CA . GLY A 1 99 ? 7.008 -3.319 -9.079 1.00 72.62 99 GLY A CA 1
ATOM 742 C C . GLY A 1 99 ? 7.454 -3.779 -7.689 1.00 72.62 99 GLY A C 1
ATOM 743 O O . GLY A 1 99 ? 8.235 -4.723 -7.578 1.00 72.62 99 GLY A O 1
ATOM 744 N N . ALA A 1 100 ? 7.021 -3.064 -6.651 1.00 74.56 100 ALA A N 1
ATOM 745 C CA . ALA A 1 100 ? 7.394 -3.314 -5.265 1.00 74.56 100 ALA A CA 1
ATOM 746 C C . ALA A 1 100 ? 6.179 -3.515 -4.357 1.00 74.56 100 ALA A C 1
ATOM 748 O O . ALA A 1 100 ? 6.262 -4.227 -3.361 1.00 74.56 100 ALA A O 1
ATOM 749 N N . GLU A 1 101 ? 5.072 -2.864 -4.678 1.00 72.44 101 GLU A N 1
ATOM 750 C CA . GLU A 1 101 ? 3.885 -2.768 -3.839 1.00 72.44 101 GLU A CA 1
ATOM 751 C C . GLU A 1 101 ? 3.161 -4.114 -3.750 1.00 72.44 101 GLU A C 1
ATOM 753 O O . GLU A 1 101 ? 2.678 -4.479 -2.683 1.00 72.44 101 GLU A O 1
ATOM 758 N N . ASP A 1 102 ? 3.183 -4.899 -4.828 1.00 73.31 102 ASP A N 1
ATOM 759 C CA . ASP A 1 102 ? 2.640 -6.258 -4.891 1.00 73.31 102 ASP A CA 1
ATOM 760 C C . ASP A 1 102 ? 3.386 -7.267 -4.002 1.00 73.31 102 ASP A C 1
ATOM 762 O O . ASP A 1 102 ? 2.816 -8.287 -3.623 1.00 73.31 102 ASP A O 1
ATOM 766 N N . TYR A 1 103 ? 4.638 -6.980 -3.636 1.00 76.31 103 TYR A N 1
ATOM 767 C CA . TYR A 1 103 ? 5.418 -7.789 -2.692 1.00 76.31 103 TYR A CA 1
ATOM 768 C C . TYR A 1 103 ? 5.349 -7.301 -1.246 1.00 76.31 103 TYR A C 1
ATOM 770 O O . TYR A 1 103 ? 5.797 -8.021 -0.353 1.00 76.31 103 TYR A O 1
ATOM 778 N N . VAL A 1 104 ? 4.920 -6.059 -1.028 1.00 81.19 104 VAL A N 1
ATOM 779 C CA . VAL A 1 104 ? 4.881 -5.438 0.302 1.00 81.19 104 VAL A CA 1
ATOM 780 C C . VAL A 1 104 ? 3.498 -5.569 0.927 1.00 81.19 104 VAL A C 1
ATOM 782 O O . VAL A 1 104 ? 3.417 -5.740 2.136 1.00 81.19 104 VAL A O 1
ATOM 785 N N . CYS A 1 105 ? 2.432 -5.495 0.131 1.00 85.31 105 CYS A N 1
ATOM 786 C CA . CYS A 1 105 ? 1.070 -5.565 0.648 1.00 85.31 105 CYS A CA 1
ATOM 787 C C . CYS A 1 105 ? 0.670 -7.005 0.992 1.00 85.31 105 CYS A C 1
ATOM 789 O O . CYS A 1 105 ? 0.874 -7.917 0.191 1.00 85.31 105 CYS A O 1
ATOM 791 N N . ASP A 1 106 ? -0.003 -7.182 2.130 1.00 87.19 106 ASP A N 1
ATOM 792 C CA . ASP A 1 106 ? -0.580 -8.472 2.534 1.00 87.19 106 ASP A CA 1
ATOM 793 C C . ASP A 1 106 ? -1.684 -8.959 1.580 1.00 87.19 106 ASP A C 1
ATOM 795 O O . ASP A 1 106 ? -1.880 -10.161 1.386 1.00 87.19 106 ASP A O 1
ATOM 799 N N . LEU A 1 107 ? -2.418 -8.021 0.971 1.00 90.00 107 LEU A N 1
ATOM 800 C CA . LEU A 1 107 ? -3.488 -8.283 0.014 1.00 90.00 107 LEU A CA 1
ATOM 801 C C . LEU A 1 107 ? -3.333 -7.389 -1.215 1.00 90.00 107 LEU A C 1
ATOM 803 O O . LEU A 1 107 ? -3.205 -6.172 -1.102 1.00 90.00 107 LEU A O 1
ATOM 807 N N . VAL A 1 108 ? -3.436 -7.995 -2.399 1.00 90.06 108 VAL A N 1
ATOM 808 C CA . VAL A 1 108 ? -3.412 -7.287 -3.682 1.00 90.06 108 VAL A CA 1
ATOM 809 C C . VAL A 1 108 ? -4.723 -7.536 -4.419 1.00 90.06 108 VAL A C 1
ATOM 811 O O . VAL A 1 108 ? -5.055 -8.673 -4.759 1.00 90.06 108 VAL A O 1
ATOM 814 N N . LEU A 1 109 ? -5.464 -6.460 -4.691 1.00 90.81 109 LEU A N 1
ATOM 815 C CA . LEU A 1 109 ? -6.669 -6.483 -5.517 1.00 90.81 109 LEU A CA 1
ATOM 816 C C . LEU A 1 109 ? -6.354 -5.884 -6.889 1.00 90.81 109 LEU A C 1
ATOM 818 O O . LEU A 1 109 ? -5.899 -4.749 -6.984 1.00 90.81 109 LEU A O 1
ATOM 822 N N . VAL A 1 110 ? -6.613 -6.639 -7.960 1.00 89.25 110 VAL A N 1
ATOM 823 C CA . VAL A 1 110 ? -6.379 -6.181 -9.338 1.00 89.25 110 VAL A CA 1
ATOM 824 C C . VAL A 1 110 ? -7.711 -5.847 -9.997 1.00 89.25 110 VAL A C 1
ATOM 826 O O . VAL A 1 110 ? -8.497 -6.742 -10.311 1.00 89.25 110 VAL A O 1
ATOM 829 N N . LEU A 1 111 ? -7.949 -4.559 -10.237 1.00 89.44 111 LEU A N 1
ATOM 830 C CA . LEU A 1 111 ? -9.123 -4.072 -10.955 1.00 89.44 111 LEU A CA 1
ATOM 831 C C . LEU A 1 111 ? -8.789 -3.961 -12.445 1.00 89.44 111 LEU A C 1
ATOM 833 O O . LEU A 1 111 ? -7.839 -3.280 -12.825 1.00 89.44 111 LEU A O 1
ATOM 837 N N . ARG A 1 112 ? -9.560 -4.647 -13.295 1.00 85.31 112 ARG A N 1
ATOM 838 C CA . ARG A 1 112 ? -9.371 -4.644 -14.754 1.00 85.31 112 ARG A CA 1
ATOM 839 C C . ARG A 1 112 ? -10.608 -4.104 -15.450 1.00 85.31 112 ARG A C 1
ATOM 841 O O . ARG A 1 112 ? -11.710 -4.592 -15.209 1.00 85.31 112 ARG A O 1
ATOM 848 N N . ASN A 1 113 ? -10.405 -3.156 -16.356 1.00 86.00 113 ASN A N 1
ATOM 849 C CA . ASN A 1 113 ? -11.451 -2.675 -17.247 1.00 86.00 113 ASN A CA 1
ATOM 850 C C . ASN A 1 113 ? -11.455 -3.505 -18.541 1.00 86.00 113 ASN A C 1
ATOM 852 O O . ASN A 1 113 ? -10.838 -3.131 -19.535 1.00 86.00 113 ASN A O 1
ATOM 856 N N . VAL A 1 114 ? -12.115 -4.664 -18.517 1.00 83.75 114 VAL A N 1
ATOM 857 C CA . VAL A 1 114 ? -12.207 -5.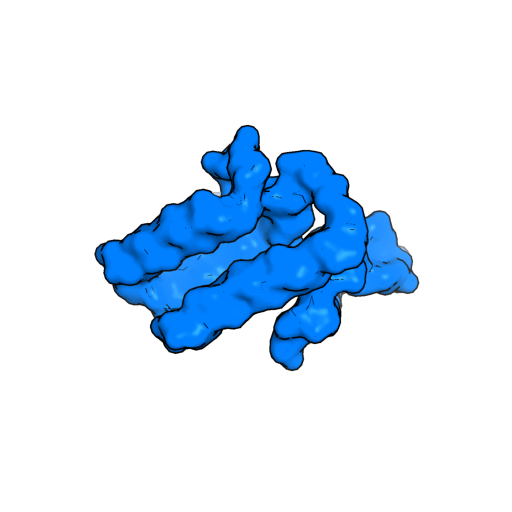540 -19.693 1.00 83.75 114 VAL A CA 1
ATOM 858 C C . VAL A 1 114 ? -13.296 -5.005 -20.619 1.00 83.75 114 VAL A C 1
ATOM 860 O O . VAL A 1 114 ? -14.483 -5.113 -20.318 1.00 83.75 114 VAL A O 1
ATOM 863 N N . THR A 1 115 ? -12.885 -4.424 -21.745 1.00 80.25 115 THR A N 1
ATOM 864 C CA . THR A 1 115 ? -13.817 -4.043 -22.815 1.00 80.25 115 THR A CA 1
ATOM 865 C C . THR A 1 115 ? -14.037 -5.268 -23.719 1.00 80.25 115 THR A C 1
ATOM 867 O O . THR A 1 115 ? -13.040 -5.904 -24.070 1.00 80.25 115 THR A O 1
ATOM 870 N N . PRO A 1 116 ? -15.293 -5.653 -24.025 1.00 70.56 116 PRO A N 1
ATOM 871 C CA . PRO A 1 116 ? -15.602 -6.837 -24.832 1.00 70.56 116 PRO A CA 1
ATOM 872 C C . PRO A 1 116 ? -15.137 -6.737 -26.289 1.00 70.56 116 PRO A C 1
ATOM 874 O O . PRO A 1 116 ? -15.023 -5.603 -26.809 1.00 70.56 116 PRO A O 1
#

Radius of gyration: 15.2 Å; chains: 1; bounding box: 46×26×40 Å

Foldseek 3Di:
DDDPPPCVPPDQLEEEDELVVDPDPDQPCCLVVVVVVSVVRVHQEYEYPEPVSVQVVPDPLVVSLVSLLVSVVSQVVVNHHYHHDADDPDPPDQQHDSNRNVVRDPDDDRDDDDDD

pLDDT: mean 72.22, std 13.87, range [39.25, 91.19]

Secondary structure (DSSP, 8-state):
-----TTTT--TT-EEEEGGG--S--SHHHHHHHHHHHHHHT-SEEEEE-HHHHT-SPPPHHHHHHHHHHHHHHHHTTT-EEEE----SSTTS-S-SSSSHHHH-S----------